Protein AF-A0A9P9ICP3-F1 (afdb_monomer)

Organism: NCBI:txid1079267

pLDDT: mean 80.42, std 11.01, range [52.19, 95.5]

Radius of gyration: 21.22 Å; Cα contacts (8 Å, |Δi|>4): 78; chains: 1; bounding box: 56×36×55 Å

InterPro domains:
  IPR027796 OTT_1508-like deaminase [PF14441] (55-101)

Structure (mmCIF, N/CA/C/O backbone):
data_AF-A0A9P9ICP3-F1
#
_entry.id   AF-A0A9P9ICP3-F1
#
loop_
_atom_site.group_PDB
_atom_site.id
_atom_site.type_symbol
_atom_site.label_atom_id
_atom_site.label_alt_id
_atom_site.label_comp_id
_atom_site.label_asym_id
_atom_site.label_entity_id
_atom_site.label_seq_id
_atom_site.pdbx_PDB_ins_code
_atom_site.Cartn_x
_atom_site.Cartn_y
_atom_site.Cartn_z
_atom_site.occupancy
_atom_site.B_iso_or_equiv
_atom_site.auth_seq_id
_atom_site.auth_comp_id
_atom_site.auth_asym_id
_atom_site.auth_atom_id
_atom_site.pdbx_PDB_model_num
ATOM 1 N N . SER A 1 1 ? 25.416 0.896 -12.420 1.00 62.69 1 SER A N 1
ATOM 2 C CA . SER A 1 1 ? 25.318 1.591 -11.127 1.00 62.69 1 SER A CA 1
ATOM 3 C C . SER A 1 1 ? 25.708 3.033 -11.345 1.00 62.69 1 SER A C 1
ATOM 5 O O . SER A 1 1 ? 26.701 3.285 -12.030 1.00 62.69 1 SER A O 1
ATOM 7 N N . VAL A 1 2 ? 24.913 3.946 -10.793 1.00 66.81 2 VAL A N 1
ATOM 8 C CA . VAL A 1 2 ? 25.155 5.398 -10.825 1.00 66.81 2 VAL A CA 1
ATOM 9 C C . VAL A 1 2 ? 26.524 5.745 -10.244 1.00 66.81 2 VAL A C 1
ATOM 11 O O . VAL A 1 2 ? 27.209 6.606 -10.777 1.00 66.81 2 VAL A O 1
ATOM 14 N N . GLU A 1 3 ? 26.997 4.994 -9.253 1.00 66.25 3 GLU A N 1
ATOM 15 C CA . GLU A 1 3 ? 28.314 5.183 -8.639 1.00 66.25 3 GLU A CA 1
ATOM 16 C C . GLU A 1 3 ? 29.473 5.040 -9.642 1.00 66.25 3 GLU A C 1
ATOM 18 O O . GLU A 1 3 ? 30.381 5.867 -9.668 1.00 66.25 3 GLU A O 1
ATOM 23 N N . LYS A 1 4 ? 29.419 4.039 -10.535 1.00 72.88 4 LYS A N 1
ATOM 24 C CA . LYS A 1 4 ? 30.428 3.868 -11.599 1.00 72.88 4 LYS A CA 1
ATOM 25 C C . LYS A 1 4 ? 30.433 5.053 -12.568 1.00 72.88 4 LYS A C 1
ATOM 27 O O . LYS A 1 4 ? 31.493 5.451 -13.037 1.00 72.88 4 LYS A O 1
ATOM 32 N N . HIS A 1 5 ? 29.259 5.617 -12.850 1.00 70.88 5 HIS A N 1
ATOM 33 C CA . HIS A 1 5 ? 29.118 6.763 -13.744 1.00 70.88 5 HIS A CA 1
ATOM 34 C C . HIS A 1 5 ? 29.581 8.071 -13.081 1.00 70.88 5 HIS A C 1
ATOM 36 O O . HIS A 1 5 ? 30.288 8.850 -13.707 1.00 70.88 5 HIS A O 1
ATOM 42 N N . LEU A 1 6 ? 29.286 8.276 -11.794 1.00 70.00 6 LEU A N 1
ATOM 43 C CA . LEU A 1 6 ? 29.783 9.424 -11.023 1.00 70.00 6 LEU A CA 1
ATOM 44 C C . LEU A 1 6 ? 31.312 9.397 -10.872 1.00 70.00 6 LEU A C 1
ATOM 46 O O . LEU A 1 6 ? 31.957 10.436 -11.004 1.00 70.00 6 LEU A O 1
ATOM 50 N N . ARG A 1 7 ? 31.902 8.205 -10.683 1.00 73.25 7 ARG A N 1
ATOM 51 C CA . ARG A 1 7 ? 33.362 8.007 -10.716 1.00 73.25 7 ARG A CA 1
ATOM 52 C C . ARG A 1 7 ? 33.950 8.311 -12.099 1.00 73.25 7 ARG A C 1
ATOM 54 O O . ARG A 1 7 ? 34.990 8.955 -12.178 1.00 73.25 7 ARG A O 1
ATOM 61 N N . PHE A 1 8 ? 33.278 7.898 -13.180 1.00 77.31 8 PHE A N 1
ATOM 62 C CA . PHE A 1 8 ? 33.676 8.235 -14.555 1.00 77.31 8 PHE A CA 1
ATOM 63 C C . PHE A 1 8 ? 33.661 9.753 -14.809 1.00 77.31 8 PHE A C 1
ATOM 65 O O . PHE A 1 8 ? 34.580 10.278 -15.428 1.00 77.31 8 PHE A O 1
ATOM 72 N N . LEU A 1 9 ? 32.673 10.467 -14.262 1.00 79.62 9 LEU A N 1
ATOM 73 C CA . LEU A 1 9 ? 32.564 11.929 -14.341 1.00 79.62 9 LEU A CA 1
ATOM 74 C C . LEU A 1 9 ? 33.504 12.682 -13.378 1.00 79.62 9 LEU A C 1
ATOM 76 O O . LEU A 1 9 ? 33.417 13.902 -13.282 1.00 79.62 9 LEU A O 1
ATOM 80 N N . LYS A 1 10 ? 34.403 11.979 -12.669 1.00 82.69 10 LYS A N 1
ATOM 81 C CA . LYS A 1 10 ? 35.368 12.543 -11.705 1.00 82.69 10 LYS A CA 1
ATOM 82 C C . LYS A 1 10 ? 34.732 13.396 -10.595 1.00 82.69 10 LYS A C 1
ATOM 84 O O . LYS A 1 10 ? 35.380 14.296 -10.064 1.00 82.69 10 LYS A O 1
ATOM 89 N N . ILE A 1 11 ? 33.487 13.109 -10.210 1.00 71.06 11 ILE A N 1
ATOM 90 C CA . ILE A 1 11 ? 32.849 13.788 -9.074 1.00 71.06 11 ILE A CA 1
ATOM 91 C C . ILE A 1 11 ? 33.453 13.227 -7.772 1.00 71.06 11 ILE A C 1
ATOM 93 O O . ILE A 1 11 ? 33.436 12.005 -7.585 1.00 71.06 11 ILE A O 1
ATOM 97 N N . PRO A 1 12 ? 34.009 14.067 -6.876 1.00 65.75 12 PRO A N 1
ATOM 98 C CA . PRO A 1 12 ? 34.709 13.596 -5.684 1.00 65.75 12 PRO A CA 1
ATOM 99 C C . PRO A 1 12 ? 33.743 12.964 -4.671 1.00 65.75 12 PRO A C 1
ATOM 101 O O . PRO A 1 12 ? 32.695 13.528 -4.370 1.00 65.75 12 PRO A O 1
ATOM 104 N N . ASN A 1 13 ? 34.117 11.781 -4.164 1.00 65.19 13 ASN A N 1
ATOM 105 C CA . ASN A 1 13 ? 33.454 11.005 -3.104 1.00 65.19 13 ASN A CA 1
ATOM 106 C C . ASN A 1 13 ? 31.915 11.102 -3.072 1.00 65.19 13 ASN A C 1
ATOM 108 O O . ASN A 1 13 ? 31.338 11.647 -2.126 1.00 65.19 13 ASN A O 1
ATOM 112 N N . PRO A 1 14 ? 31.219 10.530 -4.071 1.00 64.62 14 PRO A N 1
ATOM 113 C CA . PRO A 1 14 ? 29.772 10.403 -4.010 1.00 64.62 14 PRO A CA 1
ATOM 114 C C . PRO A 1 14 ? 29.398 9.526 -2.810 1.00 64.62 14 PRO A C 1
ATOM 116 O O . PRO A 1 14 ? 29.678 8.331 -2.813 1.00 64.62 14 PRO A O 1
ATOM 119 N N . ASN A 1 15 ? 28.777 10.114 -1.784 1.00 72.88 15 ASN A N 1
ATOM 120 C CA . ASN A 1 15 ? 28.279 9.368 -0.631 1.00 72.88 15 ASN A CA 1
ATOM 121 C C . ASN A 1 15 ? 27.195 8.373 -1.106 1.00 72.88 15 ASN A C 1
ATOM 123 O O . ASN A 1 15 ? 26.100 8.819 -1.459 1.00 72.88 15 ASN A O 1
ATOM 127 N N . PRO A 1 16 ? 27.444 7.049 -1.107 1.00 63.56 16 PRO A N 1
ATOM 128 C CA . PRO A 1 16 ? 26.484 6.059 -1.606 1.00 63.56 16 PRO A CA 1
ATOM 129 C C . PRO A 1 16 ? 25.195 6.031 -0.778 1.00 63.56 16 PRO A C 1
ATOM 131 O O . PRO A 1 16 ? 24.122 5.707 -1.288 1.00 63.56 16 PRO A O 1
ATOM 134 N N . GLU A 1 17 ? 25.288 6.444 0.488 1.00 68.94 17 GLU A N 1
ATOM 135 C CA . GLU A 1 17 ? 24.161 6.578 1.405 1.00 68.94 17 GLU A CA 1
ATOM 136 C C . GLU A 1 17 ? 23.378 7.881 1.198 1.00 68.94 17 GLU A C 1
ATOM 138 O O . GLU A 1 17 ? 22.337 8.090 1.826 1.00 68.94 17 GLU A O 1
ATOM 143 N N . SER A 1 18 ? 23.799 8.753 0.277 1.00 77.75 18 SER A N 1
ATOM 144 C CA . SER A 1 18 ? 23.013 9.927 -0.092 1.00 77.75 18 SER A CA 1
ATOM 145 C C . SER A 1 18 ? 21.639 9.497 -0.629 1.00 77.75 18 SER A C 1
ATOM 147 O O . SER A 1 18 ? 21.560 8.711 -1.582 1.00 77.75 18 SER A O 1
ATOM 149 N N . PRO A 1 19 ? 20.528 10.008 -0.063 1.00 74.94 19 PRO A N 1
ATOM 150 C CA . PRO A 1 19 ? 19.186 9.719 -0.562 1.00 74.94 19 PRO A CA 1
ATOM 151 C C . PRO A 1 19 ? 19.022 10.033 -2.055 1.00 74.94 19 PRO A C 1
ATOM 153 O O . PRO A 1 19 ? 18.370 9.268 -2.764 1.00 74.94 19 PRO A O 1
ATOM 156 N N . ALA A 1 20 ? 19.664 11.099 -2.546 1.00 73.06 20 ALA A N 1
ATOM 157 C CA . ALA A 1 20 ? 19.618 11.490 -3.953 1.00 73.06 20 ALA A CA 1
ATOM 158 C C . ALA A 1 20 ? 20.294 10.447 -4.859 1.00 73.06 20 ALA A C 1
ATOM 160 O O . ALA A 1 20 ? 19.696 9.994 -5.833 1.00 73.06 20 ALA A O 1
ATOM 161 N N . ILE A 1 21 ? 21.497 9.981 -4.501 1.00 75.75 21 ILE A N 1
ATOM 162 C CA . ILE A 1 21 ? 22.220 8.956 -5.275 1.00 75.75 21 ILE A CA 1
ATOM 163 C C . ILE A 1 21 ? 21.432 7.639 -5.296 1.00 75.75 21 ILE A C 1
ATOM 165 O O . ILE A 1 21 ? 21.295 7.017 -6.351 1.00 75.75 21 ILE A O 1
ATOM 169 N N . ARG A 1 22 ? 20.827 7.253 -4.164 1.00 75.62 22 ARG A N 1
ATOM 170 C CA . ARG A 1 22 ? 19.967 6.060 -4.076 1.00 75.62 22 ARG A CA 1
ATOM 171 C C . ARG A 1 22 ? 18.724 6.161 -4.959 1.00 75.62 22 ARG A C 1
ATOM 173 O O . ARG A 1 22 ? 18.331 5.167 -5.572 1.00 75.62 22 ARG A O 1
ATOM 180 N N . GLN A 1 23 ? 18.105 7.337 -5.044 1.00 76.38 23 GLN A N 1
ATOM 181 C CA . GLN A 1 23 ? 16.954 7.558 -5.924 1.00 76.38 23 GLN A CA 1
ATOM 182 C C . GLN A 1 23 ? 17.340 7.489 -7.405 1.00 76.38 23 GLN A C 1
ATOM 184 O O . GLN A 1 23 ? 16.658 6.805 -8.169 1.00 76.38 23 GLN A O 1
ATOM 189 N N . ILE A 1 24 ? 18.454 8.112 -7.800 1.00 75.44 24 ILE A N 1
ATOM 190 C CA . ILE A 1 24 ? 18.955 8.044 -9.182 1.00 75.44 24 ILE A CA 1
ATOM 191 C C . ILE A 1 24 ? 19.292 6.591 -9.545 1.00 75.44 24 ILE A C 1
ATOM 193 O O . ILE A 1 24 ? 18.912 6.118 -10.615 1.00 75.44 24 ILE A O 1
ATOM 197 N N . ASP A 1 25 ? 19.935 5.838 -8.647 1.00 73.81 25 ASP A N 1
ATOM 198 C CA . ASP A 1 25 ? 20.278 4.436 -8.910 1.00 73.81 25 ASP A CA 1
ATOM 199 C C . ASP A 1 25 ? 19.038 3.537 -9.009 1.00 73.81 25 ASP A C 1
ATOM 201 O O . ASP A 1 25 ? 18.977 2.647 -9.861 1.00 73.81 25 ASP A O 1
ATOM 205 N N . LYS A 1 26 ? 18.003 3.816 -8.208 1.00 75.94 26 LYS A N 1
ATOM 206 C CA . LYS A 1 26 ? 16.695 3.162 -8.324 1.00 75.94 26 LYS A CA 1
ATOM 207 C C . LYS A 1 26 ? 16.068 3.407 -9.699 1.00 75.94 26 LYS A C 1
ATOM 209 O O . LYS A 1 26 ? 15.650 2.445 -10.341 1.00 75.94 26 LYS A O 1
ATOM 214 N N . LEU A 1 27 ? 16.022 4.657 -10.165 1.00 73.56 27 LEU A N 1
ATOM 215 C CA . LEU A 1 27 ? 15.472 4.997 -11.484 1.00 73.56 27 LEU A CA 1
ATOM 216 C C . LEU A 1 27 ? 16.271 4.349 -12.619 1.00 73.56 27 LEU A C 1
ATOM 218 O O . LEU A 1 27 ? 15.682 3.755 -13.522 1.00 73.56 27 LEU A O 1
ATOM 222 N N . ALA A 1 28 ? 17.603 4.386 -12.537 1.00 73.50 28 ALA A N 1
ATOM 223 C CA . ALA A 1 28 ? 18.475 3.736 -13.509 1.00 73.50 28 ALA A CA 1
ATOM 224 C C . ALA A 1 28 ? 18.204 2.226 -13.584 1.00 73.50 28 ALA A C 1
ATOM 226 O O . ALA A 1 28 ? 18.093 1.673 -14.677 1.00 73.50 28 ALA A O 1
ATOM 227 N N . ARG A 1 29 ? 18.035 1.554 -12.437 1.00 75.12 29 ARG A N 1
ATOM 228 C 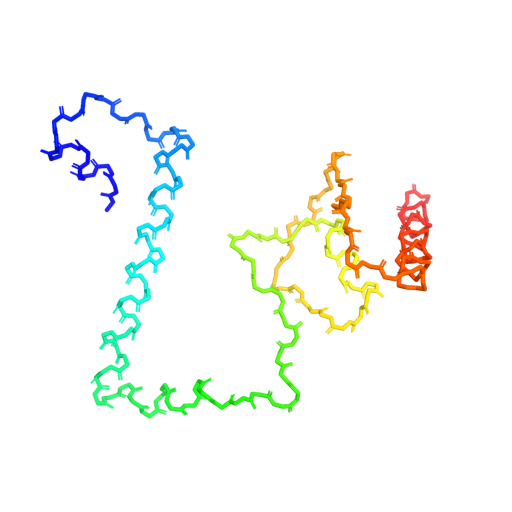CA . ARG A 1 29 ? 17.679 0.129 -12.393 1.00 75.12 29 ARG A CA 1
ATOM 229 C C . ARG A 1 29 ? 16.340 -0.159 -13.065 1.00 75.12 29 ARG A C 1
ATOM 231 O O . ARG A 1 29 ? 16.300 -1.056 -13.898 1.00 75.12 29 ARG A O 1
ATOM 238 N 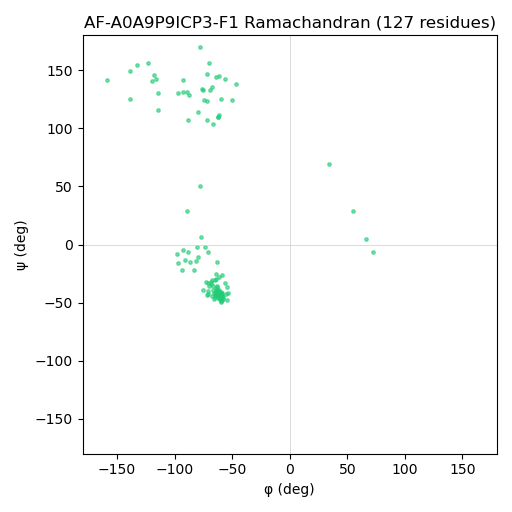N . TYR A 1 30 ? 15.288 0.614 -12.783 1.00 73.56 30 TYR A N 1
ATOM 239 C CA . TYR A 1 30 ? 14.004 0.447 -13.477 1.00 73.56 30 TYR A CA 1
ATOM 240 C C . TYR A 1 30 ? 14.139 0.624 -14.987 1.00 73.56 30 TYR A C 1
ATOM 242 O O . TYR A 1 30 ? 13.643 -0.208 -15.742 1.00 73.56 30 TYR A O 1
ATOM 250 N N . PHE A 1 31 ? 14.854 1.660 -15.433 1.00 75.06 31 PHE A N 1
ATOM 251 C CA . PHE A 1 31 ? 15.093 1.885 -16.856 1.00 75.06 31 PHE A CA 1
ATOM 252 C C . PHE A 1 31 ? 15.797 0.690 -17.510 1.00 75.06 31 PHE A C 1
ATOM 254 O O . PHE A 1 31 ? 15.378 0.223 -18.570 1.00 75.06 31 PHE A O 1
ATOM 261 N N . PHE A 1 32 ? 16.835 0.152 -16.864 1.00 76.25 32 PHE A N 1
ATOM 262 C CA . PHE A 1 32 ? 17.534 -1.024 -17.369 1.00 76.25 32 PHE A CA 1
ATOM 263 C C . PHE A 1 32 ? 16.648 -2.268 -17.382 1.00 76.25 32 PHE A C 1
ATOM 265 O O . PHE A 1 32 ? 16.629 -2.949 -18.400 1.00 76.25 32 PHE A O 1
ATOM 272 N N . THR A 1 33 ? 15.852 -2.517 -16.339 1.00 78.19 33 THR A N 1
ATOM 273 C CA . THR A 1 33 ? 14.879 -3.618 -16.324 1.00 78.19 33 THR A CA 1
ATOM 274 C C . THR A 1 33 ? 13.874 -3.495 -17.466 1.00 78.19 33 THR A C 1
ATOM 276 O O . THR A 1 33 ? 13.682 -4.458 -18.202 1.00 78.19 33 THR A O 1
ATOM 279 N N . CYS A 1 34 ? 13.279 -2.318 -17.679 1.00 73.44 34 CYS A N 1
ATOM 280 C CA . CYS A 1 34 ? 12.348 -2.093 -18.788 1.00 73.44 34 CYS A CA 1
ATOM 281 C C . CYS A 1 34 ? 13.023 -2.312 -20.149 1.00 73.44 34 CYS A C 1
ATOM 283 O O . CYS A 1 34 ? 12.464 -2.966 -21.028 1.00 73.44 34 CYS A O 1
ATOM 285 N N . ARG A 1 35 ? 14.254 -1.816 -20.321 1.00 76.12 35 ARG A N 1
ATOM 286 C CA . ARG A 1 35 ? 15.045 -2.016 -21.542 1.00 76.12 35 ARG A CA 1
ATOM 287 C C . ARG A 1 35 ? 15.385 -3.486 -21.775 1.00 76.12 35 ARG A C 1
ATOM 289 O O . ARG A 1 35 ? 15.357 -3.947 -22.915 1.00 76.12 35 ARG A O 1
ATOM 296 N N . ASP A 1 36 ? 15.734 -4.211 -20.721 1.00 83.31 36 ASP A N 1
ATOM 297 C CA . ASP A 1 36 ? 16.096 -5.621 -20.800 1.00 83.31 36 ASP A CA 1
ATOM 298 C C . ASP A 1 36 ? 14.860 -6.476 -21.087 1.00 83.31 36 ASP A C 1
ATOM 300 O O . ASP A 1 36 ? 14.923 -7.323 -21.974 1.00 83.31 36 ASP A O 1
ATOM 304 N N . LEU A 1 37 ? 13.711 -6.174 -20.474 1.00 79.25 37 LEU A N 1
ATOM 305 C CA . LEU A 1 37 ? 12.417 -6.762 -20.834 1.00 79.25 37 LEU A CA 1
ATOM 306 C C . LEU A 1 37 ? 12.068 -6.492 -22.301 1.00 79.25 37 LEU A C 1
ATOM 308 O O . LEU A 1 37 ? 11.749 -7.428 -23.025 1.00 79.25 37 LEU A O 1
ATOM 312 N N . ALA A 1 38 ? 12.221 -5.257 -22.788 1.00 76.19 38 ALA A N 1
ATOM 313 C CA . ALA A 1 38 ? 12.007 -4.926 -24.200 1.00 76.19 38 ALA A CA 1
ATOM 314 C C . ALA A 1 38 ? 13.007 -5.632 -25.137 1.00 76.19 38 ALA A C 1
ATOM 316 O O . ALA A 1 38 ? 12.704 -5.926 -26.295 1.00 76.19 38 ALA A O 1
ATOM 317 N N . ARG A 1 39 ? 14.229 -5.915 -24.670 1.00 83.25 39 ARG A N 1
ATOM 318 C CA . ARG A 1 39 ? 15.205 -6.721 -25.418 1.00 83.25 39 ARG A CA 1
ATOM 319 C C . ARG A 1 39 ? 14.793 -8.194 -25.450 1.00 83.25 39 ARG A C 1
ATOM 321 O O . ARG A 1 39 ? 14.870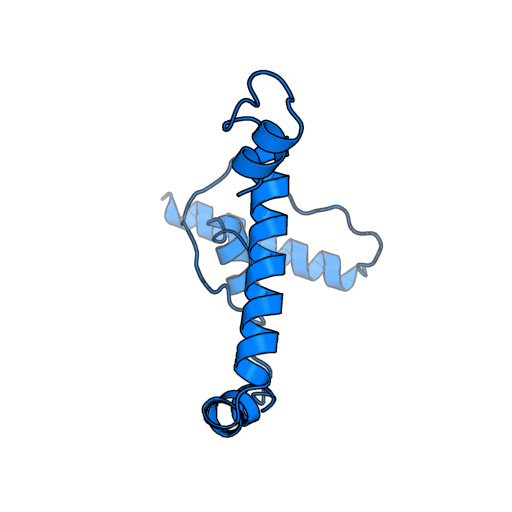 -8.798 -26.513 1.00 83.25 39 ARG A O 1
ATOM 328 N N . ILE A 1 40 ? 14.345 -8.752 -24.326 1.00 82.81 40 ILE A N 1
ATOM 329 C CA . ILE A 1 40 ? 13.858 -10.135 -24.223 1.00 82.81 40 ILE A CA 1
ATOM 330 C C . ILE A 1 40 ? 12.594 -10.317 -25.070 1.00 82.81 40 ILE A C 1
ATOM 332 O O . ILE A 1 40 ? 12.526 -11.265 -25.841 1.00 82.81 40 ILE A O 1
ATOM 336 N N . ALA A 1 41 ? 11.657 -9.367 -25.036 1.00 77.44 41 ALA A N 1
ATOM 337 C CA . ALA A 1 41 ? 10.430 -9.382 -25.836 1.00 77.44 41 ALA A CA 1
ATOM 338 C C . ALA A 1 41 ? 10.669 -9.426 -27.350 1.00 77.44 41 ALA A C 1
ATOM 340 O O . ALA A 1 41 ? 9.841 -9.939 -28.100 1.00 77.44 41 ALA A O 1
ATOM 341 N N . ARG A 1 42 ? 11.818 -8.920 -27.810 1.00 81.06 42 ARG A N 1
ATOM 342 C CA . ARG A 1 42 ? 12.208 -8.970 -29.223 1.00 81.06 42 ARG A CA 1
ATOM 343 C C . ARG A 1 42 ? 12.817 -10.307 -29.646 1.00 81.06 42 ARG A C 1
ATOM 345 O O . ARG A 1 42 ? 12.927 -10.544 -30.847 1.00 81.06 42 ARG A O 1
ATOM 352 N N . LYS A 1 43 ? 13.207 -11.175 -28.706 1.00 88.31 43 LYS A N 1
ATOM 353 C CA . LYS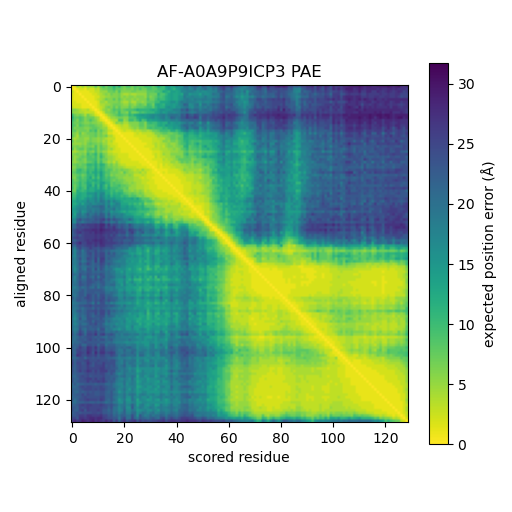 A 1 43 ? 13.742 -12.502 -29.028 1.00 88.31 43 LYS A CA 1
ATOM 354 C C . LYS A 1 43 ? 12.603 -13.449 -29.446 1.00 88.31 43 LYS A C 1
ATOM 356 O O . LYS A 1 43 ? 11.607 -13.519 -28.724 1.00 88.31 43 LYS A O 1
ATOM 361 N N . PRO A 1 44 ? 12.746 -14.202 -30.555 1.00 83.06 44 PRO A N 1
ATOM 362 C CA . PRO A 1 44 ? 11.706 -15.115 -31.041 1.00 83.06 44 PRO A CA 1
ATOM 363 C C . PRO A 1 44 ? 11.276 -16.138 -29.982 1.00 83.06 44 PRO A C 1
ATOM 365 O O . PRO A 1 44 ? 10.081 -16.324 -29.767 1.00 83.06 44 PRO A O 1
ATOM 368 N N . ASP A 1 45 ? 12.245 -16.700 -29.257 1.00 87.94 45 ASP A N 1
ATOM 369 C CA . ASP A 1 45 ? 12.044 -17.758 -28.256 1.00 87.94 45 ASP A CA 1
ATOM 370 C C . ASP A 1 45 ? 11.146 -17.323 -27.088 1.00 87.94 45 ASP A C 1
ATOM 372 O O . ASP A 1 45 ? 10.441 -18.133 -26.492 1.00 87.94 45 ASP A O 1
ATOM 376 N N . TYR A 1 46 ? 11.132 -16.023 -26.776 1.00 80.88 46 TYR A N 1
ATOM 377 C CA . TYR A 1 46 ? 10.331 -15.453 -25.690 1.00 80.88 46 TYR A CA 1
ATOM 378 C C . TYR A 1 46 ? 9.016 -14.838 -26.178 1.00 80.88 46 TYR A C 1
ATOM 380 O O . TYR A 1 46 ? 8.171 -14.480 -25.357 1.00 80.88 46 TYR A O 1
ATOM 388 N N . ARG A 1 47 ? 8.808 -14.729 -27.498 1.00 76.06 47 ARG A N 1
ATOM 389 C CA . ARG A 1 47 ? 7.628 -14.079 -28.083 1.00 76.06 47 ARG A CA 1
ATOM 390 C C . ARG A 1 47 ? 6.333 -14.796 -27.690 1.00 76.06 47 ARG A C 1
ATOM 392 O O . ARG A 1 47 ? 5.371 -14.126 -27.347 1.00 76.06 47 ARG A O 1
ATOM 399 N N . LEU A 1 48 ? 6.334 -16.133 -27.658 1.00 77.00 48 LEU A N 1
ATOM 400 C CA . LEU A 1 48 ? 5.179 -16.946 -27.235 1.00 77.00 48 LEU A CA 1
ATOM 401 C C . LEU A 1 48 ? 4.902 -16.876 -25.726 1.00 77.00 48 LEU A C 1
ATOM 403 O O . LEU A 1 48 ? 3.754 -16.965 -25.293 1.00 77.00 48 LEU A O 1
ATOM 407 N N . LEU A 1 49 ? 5.949 -16.732 -24.911 1.00 76.94 49 LEU A N 1
ATOM 408 C CA . LEU A 1 49 ? 5.805 -16.582 -23.463 1.00 76.94 49 LEU A CA 1
ATOM 409 C C . LEU A 1 49 ? 5.219 -15.205 -23.124 1.00 76.94 49 LEU A C 1
ATOM 411 O O . LEU A 1 49 ? 4.324 -15.087 -22.290 1.00 76.94 49 LEU A O 1
ATOM 415 N N . LEU A 1 50 ? 5.703 -14.167 -23.807 1.00 71.50 50 LEU A N 1
ATOM 416 C CA . LEU A 1 50 ? 5.306 -12.783 -23.568 1.00 71.50 50 LEU A CA 1
ATOM 417 C C . LEU A 1 50 ? 4.005 -12.391 -24.278 1.00 71.50 50 LEU A C 1
ATOM 419 O O . LEU A 1 50 ? 3.313 -11.505 -23.790 1.00 71.50 50 LEU A O 1
ATOM 423 N N . SER A 1 51 ? 3.590 -13.096 -25.337 1.00 69.69 51 SER A N 1
ATOM 424 C CA . SER A 1 51 ? 2.278 -12.887 -25.976 1.00 69.69 51 SER A CA 1
ATOM 425 C C . SER A 1 51 ? 1.093 -13.200 -25.056 1.00 69.69 51 SER A C 1
ATOM 427 O O . SER A 1 51 ? -0.033 -12.820 -25.356 1.00 69.69 51 SER A O 1
ATOM 429 N N . ARG A 1 52 ? 1.328 -13.899 -23.937 1.00 64.25 52 ARG A N 1
ATOM 430 C CA . ARG A 1 52 ? 0.323 -14.171 -22.896 1.00 64.25 52 ARG A CA 1
ATOM 431 C C . ARG A 1 52 ? 0.285 -13.109 -21.796 1.00 64.25 52 ARG A C 1
ATOM 433 O O . ARG A 1 52 ? -0.661 -13.090 -21.018 1.00 64.25 52 ARG A O 1
ATOM 440 N N . VAL A 1 53 ? 1.291 -12.235 -21.713 1.00 64.56 53 VAL A N 1
ATOM 441 C CA . VAL A 1 53 ? 1.331 -11.143 -20.721 1.00 64.56 53 VAL A CA 1
ATOM 442 C C . VAL A 1 53 ? 0.331 -10.045 -21.083 1.00 64.56 53 VAL A C 1
ATOM 444 O O . VAL A 1 53 ? -0.278 -9.460 -20.193 1.00 64.56 53 VAL A O 1
ATOM 447 N N . ASP A 1 54 ? 0.094 -9.840 -22.380 1.00 55.22 54 ASP A N 1
ATOM 448 C CA . ASP A 1 54 ? -0.943 -8.943 -22.902 1.00 55.22 54 ASP A CA 1
ATOM 449 C C . ASP A 1 54 ? -2.359 -9.495 -22.749 1.00 55.22 54 ASP A C 1
ATOM 451 O O . ASP A 1 54 ? -3.315 -8.821 -23.123 1.00 55.22 54 ASP A O 1
ATOM 455 N N . GLN A 1 55 ? -2.531 -10.706 -22.213 1.00 54.31 55 GLN A N 1
ATOM 456 C CA . GLN A 1 55 ? -3.856 -11.240 -21.961 1.00 54.31 55 GLN A CA 1
ATOM 457 C C . GLN A 1 55 ? -4.444 -10.457 -20.781 1.00 54.31 55 GLN A C 1
ATOM 459 O O . GLN A 1 55 ? -3.993 -10.643 -19.646 1.00 54.31 55 GLN A O 1
ATOM 464 N N . PRO A 1 56 ? -5.426 -9.557 -21.007 1.00 57.72 56 PRO A N 1
ATOM 465 C CA . PRO A 1 56 ? -6.012 -8.806 -19.917 1.00 57.72 56 PRO A CA 1
ATOM 466 C C . PRO A 1 56 ? -6.757 -9.830 -19.074 1.00 57.72 56 PRO A C 1
ATOM 468 O O . PRO A 1 56 ? -7.811 -10.328 -19.473 1.00 57.72 56 PRO A O 1
ATOM 471 N N . TYR A 1 57 ? -6.175 -10.204 -17.935 1.00 54.09 57 TYR A N 1
ATOM 472 C CA . TYR A 1 57 ? -6.859 -11.029 -16.953 1.00 54.09 57 TYR A CA 1
ATOM 473 C C . TYR A 1 57 ? -8.216 -10.360 -16.705 1.00 54.09 57 TYR A C 1
ATOM 475 O O . TYR A 1 57 ? -8.279 -9.151 -16.489 1.00 54.09 57 TYR A O 1
ATOM 483 N N . LYS A 1 58 ? -9.316 -11.092 -16.892 1.00 53.50 58 LYS A N 1
ATOM 484 C CA . LYS A 1 58 ? -10.671 -10.578 -16.681 1.00 53.50 58 LYS A CA 1
ATOM 485 C C . LYS A 1 58 ? -11.275 -11.346 -15.510 1.00 53.50 58 LYS A C 1
ATOM 487 O O . LYS A 1 58 ? -11.462 -12.553 -15.640 1.00 53.50 58 LYS A O 1
ATOM 492 N N . PRO A 1 59 ? -11.588 -10.665 -14.394 1.00 57.81 59 PRO A N 1
ATOM 493 C CA . PRO A 1 59 ? -11.450 -9.219 -14.161 1.00 57.81 59 PRO A CA 1
ATOM 494 C C . PRO A 1 59 ? -9.984 -8.784 -14.011 1.00 57.81 59 PRO A C 1
ATOM 496 O O . P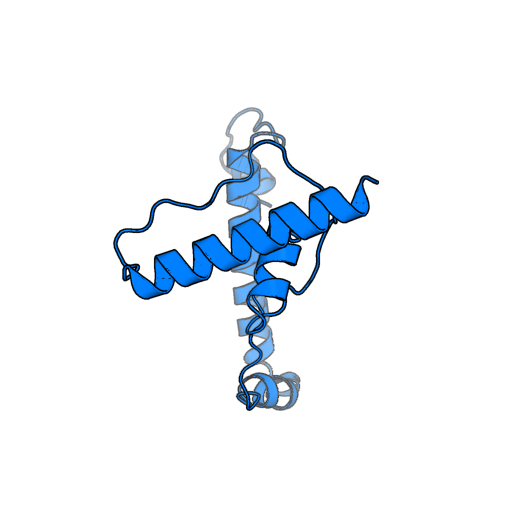RO A 1 59 ? -9.202 -9.546 -13.462 1.00 57.81 59 PRO A O 1
ATOM 499 N N . ALA A 1 60 ? -9.625 -7.569 -14.459 1.00 58.09 60 ALA A N 1
ATOM 500 C CA . ALA A 1 60 ? -8.260 -7.034 -14.334 1.00 58.09 60 ALA A CA 1
ATOM 501 C C . ALA A 1 60 ? -7.734 -7.251 -12.909 1.00 58.09 60 ALA A C 1
ATOM 503 O O . ALA A 1 60 ? -8.509 -7.053 -11.964 1.00 58.09 60 ALA A O 1
ATOM 504 N N . PRO A 1 61 ? -6.462 -7.654 -12.721 1.00 62.88 61 PRO A N 1
ATOM 505 C CA . PRO A 1 61 ? -5.932 -7.827 -11.387 1.00 62.88 61 PRO A CA 1
ATOM 506 C C . PRO A 1 61 ? -5.978 -6.452 -10.735 1.00 62.88 61 PRO A C 1
ATOM 508 O O . PRO A 1 61 ? -5.255 -5.536 -11.121 1.00 62.88 61 PRO A O 1
ATOM 511 N N . ARG A 1 62 ? -6.876 -6.285 -9.762 1.00 73.56 62 ARG A N 1
ATOM 512 C CA . ARG A 1 62 ? -7.016 -5.048 -8.992 1.00 73.56 62 ARG A CA 1
ATOM 513 C C . ARG A 1 62 ? -5.907 -4.996 -7.943 1.00 73.56 62 ARG A C 1
ATOM 515 O O . ARG A 1 62 ? -6.157 -4.845 -6.757 1.00 73.56 62 ARG A O 1
ATOM 522 N N . ALA A 1 63 ? -4.673 -5.208 -8.382 1.00 77.12 63 ALA A N 1
ATOM 523 C CA . ALA A 1 63 ? -3.497 -5.222 -7.540 1.00 77.12 63 ALA A CA 1
ATOM 524 C C . ALA A 1 63 ? -2.820 -3.854 -7.605 1.00 77.12 63 ALA A C 1
ATOM 526 O O . ALA A 1 63 ? -2.563 -3.329 -8.687 1.00 77.12 63 ALA A O 1
ATOM 527 N N . ILE A 1 64 ? -2.511 -3.282 -6.445 1.00 77.69 64 ILE A N 1
ATOM 528 C CA . ILE A 1 64 ? -1.718 -2.059 -6.360 1.00 77.69 64 ILE A CA 1
ATOM 529 C C . ILE A 1 64 ? -0.246 -2.477 -6.309 1.00 77.69 64 ILE A C 1
ATOM 531 O O . ILE A 1 64 ? 0.234 -3.023 -5.314 1.00 77.69 64 ILE A O 1
ATOM 535 N N . GLY A 1 65 ? 0.465 -2.249 -7.414 1.00 72.19 65 GLY A N 1
ATOM 536 C CA . GLY A 1 65 ? 1.900 -2.492 -7.518 1.00 72.19 65 GLY A CA 1
ATOM 537 C C . GLY A 1 65 ? 2.699 -1.352 -6.888 1.00 72.19 65 GLY A C 1
ATOM 538 O O . GLY A 1 65 ? 2.708 -0.238 -7.404 1.00 72.19 65 GLY A O 1
ATOM 539 N N . CYS A 1 66 ? 3.407 -1.632 -5.794 1.00 70.06 66 CYS A N 1
ATOM 540 C CA . CYS A 1 66 ? 4.217 -0.645 -5.081 1.00 70.06 66 CYS A CA 1
ATOM 541 C C . CYS A 1 66 ? 5.704 -1.014 -5.126 1.00 70.06 66 CYS A C 1
ATOM 543 O O . CYS A 1 66 ? 6.079 -2.169 -4.954 1.00 70.06 66 CYS A O 1
ATOM 545 N N . SER A 1 67 ? 6.582 -0.013 -5.261 1.00 73.06 67 SER A N 1
ATOM 546 C CA . SER A 1 67 ? 8.042 -0.222 -5.177 1.00 73.06 67 SER A CA 1
ATOM 547 C C . SER A 1 67 ? 8.559 -0.533 -3.760 1.00 73.06 67 SER A C 1
ATOM 549 O O . SER A 1 67 ? 9.747 -0.797 -3.582 1.00 73.06 67 SER A O 1
ATOM 551 N N . LYS A 1 68 ? 7.687 -0.456 -2.748 1.00 76.88 68 LYS A N 1
ATOM 552 C CA . LYS A 1 68 ? 7.924 -0.835 -1.349 1.00 76.88 68 LYS A CA 1
ATOM 553 C C . LYS A 1 68 ? 6.686 -1.567 -0.826 1.00 76.88 68 LYS A C 1
ATOM 555 O O . LYS A 1 68 ? 5.578 -1.238 -1.242 1.00 76.88 68 LYS A O 1
ATOM 560 N N . SER A 1 69 ? 6.875 -2.503 0.102 1.00 85.44 69 SER A N 1
ATOM 561 C CA . SER A 1 69 ? 5.779 -3.195 0.794 1.00 85.44 69 SER A CA 1
ATOM 562 C C . SER A 1 69 ? 4.836 -2.204 1.479 1.00 85.44 69 SER A C 1
ATOM 564 O O . SER A 1 69 ? 5.304 -1.217 2.056 1.00 85.44 69 SER A O 1
ATOM 566 N N . ALA A 1 70 ? 3.534 -2.493 1.464 1.00 89.56 70 ALA A N 1
ATOM 567 C CA . ALA A 1 70 ? 2.546 -1.719 2.208 1.00 89.56 70 ALA A CA 1
ATOM 568 C C . ALA A 1 70 ? 2.837 -1.774 3.718 1.00 89.56 70 ALA A C 1
ATOM 570 O O . ALA A 1 70 ? 3.316 -2.787 4.230 1.00 89.56 70 ALA A O 1
ATOM 571 N N . CYS A 1 71 ? 2.574 -0.678 4.430 1.00 92.31 71 CYS A N 1
ATOM 572 C CA . CYS A 1 71 ? 2.548 -0.695 5.891 1.00 92.31 71 CYS A CA 1
ATOM 573 C C . CYS A 1 71 ? 1.231 -1.299 6.398 1.00 92.31 71 CYS A C 1
ATOM 575 O O . CYS A 1 71 ? 0.292 -1.469 5.616 1.00 92.31 71 CYS A O 1
ATOM 577 N N . TYR A 1 72 ? 1.138 -1.569 7.703 1.00 92.69 72 TYR A N 1
ATOM 578 C CA . TYR A 1 72 ? -0.057 -2.161 8.311 1.00 92.69 72 TYR A CA 1
ATOM 579 C C . TYR A 1 72 ? -1.336 -1.360 8.019 1.00 92.69 72 TYR A C 1
ATOM 581 O O . TYR A 1 72 ? -2.329 -1.933 7.580 1.00 92.69 72 TYR A O 1
ATOM 589 N N . LEU A 1 73 ? -1.312 -0.033 8.199 1.00 93.50 73 LEU A N 1
ATOM 590 C CA . LEU A 1 73 ? -2.500 0.808 7.996 1.00 93.50 73 LEU A CA 1
ATOM 591 C C . LEU A 1 73 ? -2.897 0.934 6.521 1.00 93.50 73 LEU A C 1
ATOM 593 O O . LEU A 1 73 ? -4.086 0.927 6.216 1.00 93.50 73 LEU A O 1
ATOM 597 N N . CYS A 1 74 ? -1.928 0.987 5.601 1.00 91.94 74 CYS A N 1
ATOM 598 C CA . CYS A 1 74 ? -2.220 0.968 4.165 1.00 91.94 74 CYS A CA 1
ATOM 599 C C . CYS A 1 74 ? -2.848 -0.363 3.738 1.00 91.94 74 CYS A C 1
ATOM 601 O O . CYS A 1 74 ? -3.828 -0.369 2.998 1.00 91.94 74 CYS A O 1
ATOM 603 N N . ASP A 1 75 ? -2.289 -1.482 4.204 1.00 92.81 75 ASP A N 1
ATOM 604 C CA . ASP A 1 75 ? -2.835 -2.815 3.945 1.00 92.81 75 ASP A CA 1
ATOM 605 C C . ASP A 1 75 ? -4.261 -2.952 4.504 1.00 92.81 75 ASP A C 1
ATOM 607 O O . ASP A 1 75 ? -5.173 -3.369 3.790 1.00 92.81 75 ASP A O 1
ATOM 611 N N . LEU A 1 76 ? -4.482 -2.519 5.749 1.00 93.44 76 LEU A N 1
ATOM 612 C CA . LEU A 1 76 ? -5.796 -2.549 6.387 1.00 93.44 76 LEU A CA 1
ATOM 613 C C . LEU A 1 76 ? -6.828 -1.693 5.636 1.00 93.44 76 LEU A C 1
ATOM 615 O O . LEU A 1 76 ? -7.943 -2.162 5.408 1.00 93.44 76 LEU A O 1
ATOM 619 N N . LEU A 1 77 ? -6.456 -0.483 5.208 1.00 93.44 77 LEU A N 1
ATOM 620 C CA . LEU A 1 77 ? -7.324 0.389 4.410 1.00 93.44 77 LEU A CA 1
ATOM 621 C C . LEU A 1 77 ? -7.732 -0.282 3.096 1.00 93.44 77 LEU A C 1
ATOM 623 O O . LEU A 1 77 ? -8.912 -0.327 2.752 1.00 93.44 77 LEU A O 1
ATOM 627 N N . ILE A 1 78 ? -6.760 -0.84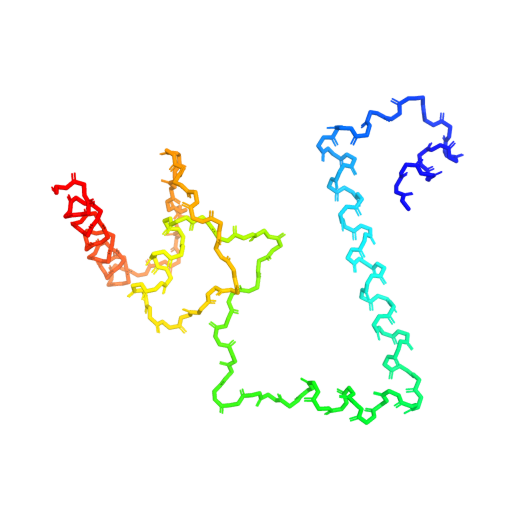1 2.373 1.00 91.75 78 ILE A N 1
ATOM 628 C CA . ILE A 1 78 ? -6.998 -1.498 1.085 1.00 91.75 78 ILE A CA 1
ATOM 629 C C . ILE A 1 78 ? -7.902 -2.726 1.260 1.00 91.75 78 ILE A C 1
ATOM 631 O O . ILE A 1 78 ? -8.842 -2.908 0.481 1.00 91.75 78 ILE A O 1
ATOM 635 N N . ARG A 1 79 ? -7.693 -3.510 2.327 1.00 90.25 79 ARG A N 1
ATOM 636 C CA . ARG A 1 79 ? -8.565 -4.639 2.682 1.00 90.25 79 ARG A CA 1
ATOM 637 C C . ARG A 1 79 ? -9.990 -4.200 3.007 1.00 90.25 79 ARG A C 1
ATOM 639 O O . ARG A 1 79 ? -10.926 -4.829 2.525 1.00 90.25 79 ARG A O 1
ATOM 646 N N . LYS A 1 80 ? -10.175 -3.120 3.775 1.00 91.75 80 LYS A N 1
ATOM 647 C CA . LYS A 1 80 ? -11.512 -2.586 4.095 1.00 91.75 80 LYS A CA 1
ATOM 648 C C . LYS A 1 80 ? -12.222 -1.990 2.885 1.00 91.75 80 LYS A C 1
ATOM 650 O O . LYS A 1 80 ? -13.436 -2.116 2.780 1.00 91.75 80 LYS A O 1
ATOM 655 N N . HIS A 1 81 ? -11.476 -1.410 1.948 1.00 90.94 81 HIS A N 1
ATOM 656 C CA . HIS A 1 81 ? -12.026 -0.965 0.672 1.00 90.94 81 HIS A CA 1
ATOM 657 C C . HIS A 1 81 ? -12.484 -2.142 -0.207 1.00 90.94 81 HIS A C 1
ATOM 659 O O . HIS A 1 81 ? -13.402 -1.995 -1.010 1.00 90.94 81 HIS A O 1
ATOM 665 N N . GLY A 1 82 ? -11.849 -3.313 -0.093 1.00 87.56 82 GLY A N 1
ATOM 666 C CA . GLY A 1 82 ? -12.327 -4.582 -0.663 1.00 87.56 82 GLY A CA 1
ATOM 667 C C . GLY A 1 82 ? -12.225 -4.718 -2.187 1.00 87.56 82 GLY A C 1
ATOM 668 O O . GLY A 1 82 ? -12.470 -5.792 -2.730 1.00 87.56 82 GLY A O 1
ATOM 669 N N . ARG A 1 83 ? -11.851 -3.653 -2.907 1.00 85.94 83 ARG A N 1
ATOM 670 C CA . ARG A 1 83 ? -11.705 -3.694 -4.376 1.00 85.94 83 ARG A CA 1
ATOM 671 C C . ARG A 1 83 ? -10.291 -3.987 -4.846 1.00 85.94 83 ARG A C 1
ATOM 673 O O . ARG A 1 83 ? -10.148 -4.402 -5.991 1.00 85.94 83 ARG A O 1
ATOM 680 N N . TYR A 1 84 ? -9.286 -3.742 -4.009 1.00 87.25 84 TYR A N 1
ATOM 681 C CA . TYR A 1 84 ? -7.884 -3.872 -4.384 1.00 87.25 84 TYR A CA 1
ATOM 682 C C . TYR A 1 84 ? -7.143 -4.841 -3.467 1.00 87.25 84 TYR A C 1
ATOM 684 O O . TYR A 1 84 ? -7.530 -5.033 -2.317 1.00 87.25 84 TYR A O 1
ATOM 692 N N . ILE A 1 85 ? -6.056 -5.412 -3.977 1.00 84.06 85 ILE A N 1
ATOM 693 C CA . ILE A 1 85 ? -5.103 -6.213 -3.210 1.00 84.06 85 ILE A CA 1
ATOM 694 C C . ILE A 1 85 ? -3.731 -5.542 -3.229 1.00 84.06 85 ILE A C 1
ATOM 696 O O . ILE A 1 85 ? -3.332 -4.936 -4.227 1.00 84.06 85 ILE A O 1
ATOM 700 N N . VAL A 1 86 ? -2.992 -5.660 -2.131 1.00 84.94 86 VAL A N 1
ATOM 701 C CA . VAL A 1 86 ? -1.562 -5.340 -2.102 1.00 84.94 86 VAL A CA 1
ATOM 702 C C . VAL A 1 86 ? -0.764 -6.604 -2.372 1.00 84.94 86 VAL A C 1
ATOM 704 O O . VAL A 1 86 ? -1.122 -7.681 -1.904 1.00 84.94 86 VAL A O 1
ATOM 707 N N . SER A 1 87 ? 0.325 -6.482 -3.126 1.00 83.75 87 SER A N 1
ATOM 708 C CA . SER A 1 87 ? 1.195 -7.628 -3.410 1.00 83.75 87 SER A CA 1
ATOM 709 C C . SER A 1 87 ? 1.944 -8.116 -2.170 1.00 83.75 87 SER A C 1
ATOM 711 O O . SER A 1 87 ? 2.205 -9.307 -2.038 1.00 83.75 87 SER A O 1
ATOM 713 N N . HIS A 1 88 ? 2.318 -7.199 -1.274 1.00 84.31 88 HIS A N 1
ATOM 714 C CA . HIS A 1 88 ? 3.083 -7.516 -0.077 1.00 84.31 88 HIS A CA 1
ATOM 715 C C . HIS A 1 88 ? 2.921 -6.434 1.000 1.00 84.31 88 HIS A C 1
ATOM 717 O O . HIS A 1 88 ? 2.943 -5.234 0.700 1.00 84.31 88 HIS A O 1
ATOM 723 N N . THR A 1 89 ? 2.832 -6.853 2.264 1.00 89.12 89 THR A N 1
ATOM 724 C 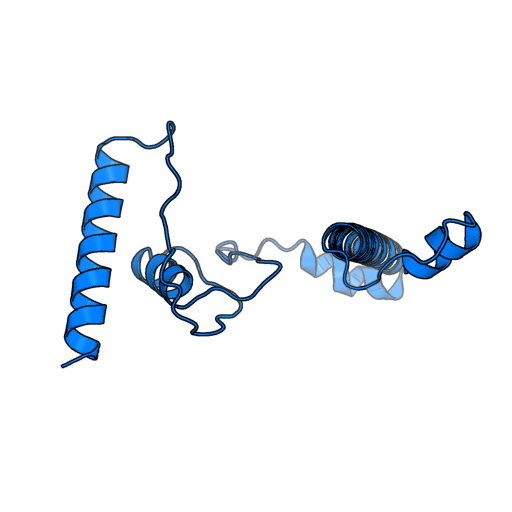CA . THR A 1 89 ? 2.794 -5.979 3.445 1.00 89.12 89 THR A CA 1
ATOM 725 C C . THR A 1 89 ? 3.982 -6.273 4.357 1.00 89.12 89 THR A C 1
ATOM 727 O O . THR A 1 89 ? 4.387 -7.418 4.515 1.00 89.12 89 THR A O 1
ATOM 730 N N . ASN A 1 90 ? 4.57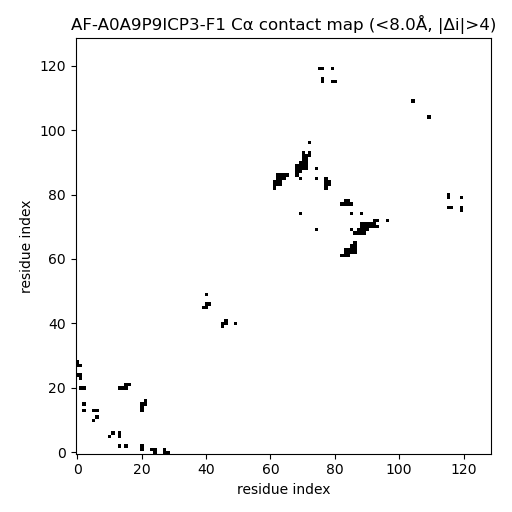7 -5.233 4.941 1.00 90.06 90 ASN A N 1
ATOM 731 C CA . ASN A 1 90 ? 5.634 -5.377 5.948 1.00 90.06 90 ASN A CA 1
ATOM 732 C C . ASN A 1 90 ? 5.095 -5.375 7.388 1.00 90.06 90 ASN A C 1
ATOM 734 O O . ASN A 1 90 ? 5.886 -5.509 8.318 1.00 90.06 90 ASN A O 1
ATOM 738 N N . GLY A 1 91 ? 3.787 -5.156 7.576 1.00 88.56 91 GLY A N 1
ATOM 739 C CA . GLY A 1 91 ? 3.134 -5.170 8.888 1.00 88.56 91 GLY A CA 1
ATOM 740 C C . GLY A 1 91 ? 3.546 -4.052 9.854 1.00 88.56 91 GLY A C 1
ATOM 741 O O . GLY A 1 91 ? 3.082 -4.041 10.989 1.00 88.56 91 GLY A O 1
ATOM 742 N N . ARG A 1 92 ? 4.385 -3.090 9.448 1.00 91.50 92 ARG A N 1
ATOM 743 C CA . ARG A 1 92 ? 4.817 -2.001 10.336 1.00 91.50 92 ARG A CA 1
ATOM 744 C C . ARG A 1 92 ? 3.716 -0.964 10.501 1.00 91.50 92 ARG A C 1
ATOM 746 O O . ARG A 1 92 ? 3.135 -0.505 9.516 1.00 91.50 92 ARG A O 1
ATOM 753 N N . LEU A 1 93 ? 3.482 -0.555 11.742 1.00 90.44 93 LEU A N 1
ATOM 754 C CA . LEU A 1 93 ? 2.647 0.588 12.085 1.00 90.44 93 LEU A CA 1
ATOM 755 C C . LEU A 1 93 ? 3.514 1.853 12.114 1.00 90.44 93 LEU A C 1
ATOM 757 O O . LEU A 1 93 ? 4.583 1.858 12.720 1.00 90.44 93 LEU A O 1
ATOM 761 N N . TYR A 1 94 ? 3.065 2.915 11.447 1.00 88.56 94 TYR A N 1
ATOM 762 C CA . TYR A 1 94 ? 3.745 4.209 11.446 1.00 88.56 94 TYR A CA 1
ATOM 763 C C . TYR A 1 94 ? 2.863 5.245 12.134 1.00 88.56 94 TYR A C 1
ATOM 765 O O . TYR A 1 94 ? 1.701 5.391 11.772 1.00 88.56 94 TYR A O 1
ATOM 773 N N . GLU A 1 95 ? 3.440 5.989 13.074 1.00 87.06 95 GLU A N 1
ATOM 774 C CA . GLU A 1 95 ? 2.738 7.026 13.841 1.00 87.06 95 GLU A CA 1
ATOM 775 C C . GLU A 1 95 ? 2.231 8.174 12.953 1.00 87.06 95 GLU A C 1
ATOM 777 O O . GLU A 1 95 ? 1.133 8.681 13.139 1.00 87.06 95 GLU A O 1
ATOM 782 N N . LYS A 1 96 ? 3.001 8.539 11.922 1.00 89.06 96 LYS A N 1
ATOM 783 C CA . LYS A 1 96 ? 2.692 9.649 11.003 1.00 89.06 96 LYS A CA 1
ATOM 784 C C . LYS A 1 96 ? 1.858 9.226 9.790 1.00 89.06 96 LYS A C 1
ATOM 786 O O . LYS A 1 96 ? 2.028 9.783 8.708 1.00 89.06 96 LYS A O 1
ATOM 791 N N . TRP A 1 97 ? 1.031 8.189 9.916 1.00 91.44 97 TRP A N 1
ATOM 792 C CA . TRP A 1 97 ? 0.183 7.763 8.804 1.00 91.44 97 TRP A CA 1
ATOM 793 C C . TRP A 1 97 ? -0.940 8.777 8.580 1.00 91.44 97 TRP A C 1
ATOM 795 O O . TRP A 1 97 ? -1.704 9.076 9.495 1.00 91.44 97 TRP A O 1
ATOM 805 N N . THR 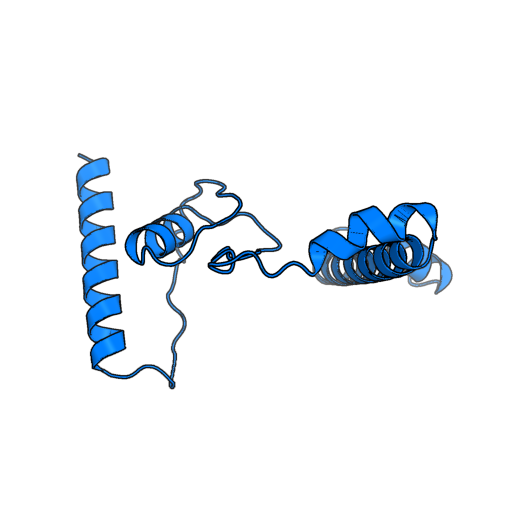A 1 98 ? -1.036 9.306 7.364 1.00 89.88 98 THR A N 1
ATOM 806 C CA . THR A 1 98 ? -2.018 10.327 6.992 1.00 89.88 98 THR A CA 1
ATOM 807 C C . THR A 1 98 ? -2.704 9.971 5.681 1.00 89.88 98 THR A C 1
ATOM 809 O O . THR A 1 98 ? -2.161 9.249 4.841 1.00 89.88 98 THR A O 1
ATOM 812 N N . ILE A 1 99 ? -3.916 10.493 5.511 1.00 84.81 99 ILE A N 1
ATOM 813 C CA . ILE A 1 99 ? -4.646 10.461 4.244 1.00 84.81 99 ILE A CA 1
ATOM 814 C C . ILE A 1 99 ? -4.306 11.762 3.510 1.00 84.81 99 ILE A C 1
ATOM 816 O O . ILE A 1 99 ? -4.339 12.818 4.148 1.00 84.81 99 ILE A O 1
ATOM 820 N N . PRO A 1 100 ? -3.933 11.712 2.220 1.00 84.69 100 PRO A N 1
ATOM 821 C CA . PRO A 1 100 ? -3.660 12.923 1.460 1.00 84.69 100 PRO A CA 1
ATOM 822 C C . PRO A 1 100 ? -4.931 13.763 1.330 1.00 84.69 100 PRO A C 1
ATOM 824 O O . PRO A 1 100 ? -6.024 13.215 1.181 1.00 84.69 100 PRO A O 1
ATOM 827 N N . ASP A 1 101 ? -4.767 15.082 1.357 1.00 84.38 101 ASP A N 1
ATOM 828 C CA . ASP A 1 101 ? -5.844 15.990 0.982 1.00 84.38 101 ASP A CA 1
ATOM 829 C C . ASP A 1 101 ? -6.124 15.850 -0.520 1.00 84.38 101 ASP A C 1
ATOM 831 O O . ASP A 1 101 ? -5.193 15.733 -1.326 1.00 84.38 101 ASP A O 1
ATOM 835 N N . VAL A 1 102 ? -7.402 15.780 -0.882 1.00 85.06 102 VAL A N 1
ATOM 836 C CA . VAL A 1 102 ? -7.852 15.505 -2.248 1.00 85.06 102 VAL A CA 1
ATOM 837 C C . VAL A 1 102 ? -9.035 16.394 -2.604 1.00 85.06 102 VAL A C 1
ATOM 839 O O . VAL A 1 102 ? -10.064 16.390 -1.938 1.00 85.06 102 VAL A O 1
ATOM 842 N N . ASP A 1 103 ? -8.898 17.122 -3.705 1.00 88.12 103 ASP A N 1
ATOM 843 C CA . ASP A 1 103 ? -9.896 18.049 -4.250 1.00 88.12 103 ASP A CA 1
ATOM 844 C C . ASP A 1 103 ? -10.913 17.370 -5.183 1.00 88.12 103 ASP A C 1
ATOM 846 O O . ASP A 1 103 ? -11.972 17.917 -5.481 1.00 88.12 103 ASP A O 1
ATOM 850 N N . TRP A 1 104 ? -10.614 16.152 -5.632 1.00 88.56 104 TRP A N 1
ATOM 851 C CA . TRP A 1 104 ? -11.421 15.404 -6.596 1.00 88.56 104 TRP A CA 1
ATOM 852 C C . TRP A 1 104 ? -12.521 14.539 -5.964 1.00 88.56 104 TRP A C 1
ATOM 854 O O . TRP A 1 104 ? -13.307 13.920 -6.685 1.00 88.56 104 TRP A O 1
ATOM 864 N N . MET A 1 105 ? -12.571 14.432 -4.634 1.00 88.00 105 MET A N 1
ATOM 865 C CA . MET A 1 105 ? -13.496 13.531 -3.948 1.00 88.00 105 MET A CA 1
ATOM 866 C C . MET A 1 105 ? -14.850 14.203 -3.695 1.00 88.00 105 MET A C 1
ATOM 868 O O . MET A 1 105 ? -14.935 15.275 -3.106 1.00 88.00 105 MET A O 1
ATOM 872 N N . THR A 1 106 ? -15.937 13.538 -4.090 1.00 93.38 106 THR A N 1
ATOM 873 C CA . THR A 1 106 ? -17.297 13.987 -3.745 1.00 93.38 106 THR A CA 1
ATOM 874 C C . THR A 1 106 ? -17.585 13.794 -2.253 1.00 93.38 106 THR A C 1
ATOM 876 O O . THR A 1 106 ? -17.018 12.902 -1.617 1.00 93.38 106 THR A O 1
ATOM 879 N N . ASN A 1 107 ? -18.534 14.554 -1.695 1.00 91.25 107 ASN A N 1
ATOM 880 C CA . ASN A 1 107 ? -18.935 14.411 -0.287 1.00 91.25 107 ASN A CA 1
ATOM 881 C C . ASN A 1 107 ? -19.335 12.970 0.068 1.00 91.25 107 ASN A C 1
ATOM 883 O O . ASN A 1 107 ? -18.883 12.443 1.077 1.00 91.25 107 ASN A O 1
ATOM 887 N N . THR A 1 108 ? -20.079 12.287 -0.805 1.00 92.69 108 THR A N 1
ATOM 888 C CA . THR A 1 108 ? -20.482 10.887 -0.595 1.00 92.69 108 THR A CA 1
ATOM 889 C C . THR A 1 108 ? -19.288 9.931 -0.542 1.00 92.69 108 THR A C 1
ATOM 891 O O . THR A 1 108 ? -19.250 9.025 0.290 1.00 92.69 108 THR A O 1
ATOM 894 N N . GLN A 1 109 ? -18.289 10.121 -1.410 1.00 91.19 109 GLN A N 1
ATOM 895 C CA . GLN A 1 109 ? -17.057 9.327 -1.360 1.00 91.19 109 GLN A CA 1
ATOM 896 C C . GLN A 1 109 ? -16.262 9.623 -0.083 1.00 91.19 109 GLN A C 1
ATOM 898 O O . GLN A 1 109 ? -15.747 8.692 0.537 1.00 91.19 109 GLN A O 1
ATOM 903 N N . ALA A 1 110 ? -16.211 10.888 0.340 1.00 90.88 110 ALA A N 1
ATOM 904 C CA . ALA A 1 110 ? -15.547 11.290 1.574 1.00 90.88 110 ALA A CA 1
ATOM 905 C C . ALA A 1 110 ? -16.227 10.681 2.808 1.00 90.88 110 ALA A C 1
ATOM 907 O O . ALA A 1 110 ? -15.540 10.159 3.685 1.00 90.88 110 ALA A O 1
ATOM 908 N N . ASP A 1 111 ? -17.560 10.669 2.857 1.00 91.88 111 ASP A N 1
ATOM 909 C CA . ASP A 1 111 ? -18.336 10.032 3.926 1.00 91.88 111 ASP A CA 1
ATOM 910 C C . ASP A 1 111 ? -18.058 8.525 3.998 1.00 91.88 111 ASP A C 1
ATOM 912 O O . ASP A 1 111 ? -17.793 7.988 5.078 1.00 91.88 111 ASP A O 1
ATOM 916 N N . ALA A 1 112 ? -18.031 7.846 2.846 1.00 91.38 112 ALA A N 1
ATOM 917 C CA . ALA A 1 112 ? -17.695 6.426 2.769 1.00 91.38 112 ALA A CA 1
ATOM 918 C C . ALA A 1 112 ? -16.270 6.145 3.277 1.00 91.38 112 ALA A C 1
ATOM 920 O O . ALA A 1 112 ? -16.058 5.208 4.053 1.00 91.38 112 ALA A O 1
ATOM 921 N N . PHE A 1 113 ? -15.295 6.979 2.900 1.00 91.81 113 PHE A N 1
ATOM 922 C CA . PHE A 1 113 ? -13.930 6.884 3.419 1.00 91.81 113 PHE A CA 1
ATOM 923 C C . PHE A 1 113 ? -13.874 7.138 4.928 1.00 91.81 113 PHE A C 1
ATOM 925 O O . PHE A 1 113 ? -13.235 6.371 5.645 1.00 91.81 113 PHE A O 1
ATOM 932 N N . ARG A 1 114 ? -14.580 8.149 5.450 1.00 92.31 114 ARG A N 1
ATOM 933 C CA . ARG A 1 114 ? -14.636 8.412 6.899 1.00 92.31 114 ARG A CA 1
ATOM 934 C C . ARG A 1 114 ? -15.216 7.227 7.669 1.00 92.31 114 ARG A C 1
ATOM 936 O O . ARG A 1 114 ? -14.624 6.817 8.666 1.00 92.31 114 ARG A O 1
ATOM 943 N N . CYS A 1 115 ? -16.306 6.630 7.186 1.00 94.12 115 CYS A N 1
ATOM 944 C CA . CYS A 1 115 ? -16.896 5.427 7.784 1.00 94.12 115 CYS A CA 1
ATOM 945 C C . CYS A 1 115 ? -15.906 4.245 7.792 1.00 94.12 115 CYS A C 1
ATOM 947 O O . CYS A 1 115 ? -15.752 3.539 8.796 1.00 94.12 115 CYS A O 1
ATOM 949 N N . MET A 1 116 ? -15.157 4.070 6.700 1.00 94.69 116 MET A N 1
ATOM 950 C CA . MET A 1 116 ? -14.116 3.047 6.599 1.00 94.69 116 MET A CA 1
ATOM 951 C C . MET A 1 116 ? -12.992 3.262 7.619 1.00 94.69 116 MET A C 1
ATOM 953 O O . MET A 1 116 ? -12.613 2.326 8.322 1.00 94.69 116 MET A O 1
ATOM 957 N N . ILE A 1 117 ? -12.496 4.494 7.753 1.00 94.00 117 ILE A N 1
ATOM 958 C CA . ILE A 1 117 ? -11.448 4.842 8.721 1.00 94.00 117 ILE A CA 1
ATOM 959 C C . ILE A 1 117 ? -11.934 4.645 10.157 1.00 94.00 117 ILE A C 1
ATOM 961 O O . ILE A 1 117 ? -11.215 4.070 10.972 1.00 94.00 117 ILE A O 1
ATOM 965 N N . GLN A 1 118 ? -13.167 5.045 10.472 1.00 94.50 118 GLN A N 1
ATOM 966 C CA . GLN A 1 118 ? -13.766 4.779 11.782 1.00 94.50 118 GLN A CA 1
ATOM 967 C C . GLN A 1 118 ? -13.821 3.277 12.079 1.00 94.50 118 GLN A C 1
ATOM 969 O O . GLN A 1 118 ? -13.467 2.857 13.179 1.00 94.50 118 GLN A O 1
ATOM 974 N N . THR A 1 119 ? -14.180 2.459 11.087 1.00 95.50 119 THR A N 1
ATOM 975 C CA . THR A 1 119 ? -14.167 0.995 11.215 1.00 95.50 119 THR A CA 1
ATOM 976 C C . THR A 1 119 ? -12.758 0.468 11.498 1.00 95.50 119 THR A C 1
ATOM 978 O O . THR A 1 119 ? -12.579 -0.352 12.394 1.00 95.50 119 THR A O 1
ATOM 981 N N . MET A 1 120 ? -11.739 0.970 10.792 1.00 94.69 120 MET A N 1
ATOM 982 C CA . MET A 1 120 ? -10.341 0.599 11.048 1.00 94.69 120 MET A CA 1
ATOM 983 C C . MET A 1 120 ? -9.902 0.951 12.472 1.00 94.69 120 MET A C 1
ATOM 985 O O . MET A 1 120 ? -9.256 0.140 13.128 1.00 94.69 120 MET A O 1
ATOM 989 N N . ILE A 1 121 ? -10.269 2.139 12.963 1.00 93.62 121 ILE A N 1
ATOM 990 C CA . ILE A 1 121 ? -9.962 2.572 14.332 1.00 93.62 121 ILE A CA 1
ATOM 991 C C . ILE A 1 121 ? -10.582 1.609 15.349 1.00 93.62 121 ILE A C 1
ATOM 993 O O . ILE A 1 121 ? -9.919 1.237 16.317 1.00 93.62 121 ILE A O 1
ATOM 997 N N . GLN A 1 122 ? -11.828 1.181 15.134 1.00 94.06 122 GLN A N 1
ATOM 998 C CA . GLN A 1 122 ? -12.483 0.223 16.027 1.00 94.06 122 GLN A CA 1
ATOM 999 C C . GLN A 1 122 ? -11.809 -1.148 16.007 1.00 94.06 122 GLN A C 1
ATOM 1001 O O . GLN A 1 122 ? -11.606 -1.736 17.066 1.00 94.06 122 GLN A O 1
ATOM 1006 N N . ASP A 1 123 ? -11.413 -1.641 14.835 1.00 92.62 123 ASP A N 1
ATOM 1007 C CA . ASP A 1 123 ? -10.700 -2.917 14.727 1.00 92.62 123 ASP A CA 1
ATOM 1008 C C . ASP A 1 123 ? -9.353 -2.880 15.452 1.00 92.62 123 ASP A C 1
ATOM 1010 O O . ASP A 1 123 ? -9.009 -3.815 16.169 1.00 92.62 123 ASP A O 1
ATOM 1014 N N . ILE A 1 124 ? -8.607 -1.782 15.306 1.00 91.19 124 ILE A N 1
ATOM 1015 C CA . ILE A 1 124 ? -7.326 -1.599 15.995 1.00 91.19 124 ILE A CA 1
ATOM 1016 C C . ILE A 1 124 ? -7.537 -1.563 17.508 1.00 91.19 124 ILE A C 1
ATOM 1018 O O . ILE A 1 124 ? -6.813 -2.233 18.234 1.00 91.19 124 ILE A O 1
ATOM 1022 N N . ARG A 1 125 ? -8.548 -0.830 17.991 1.00 91.38 125 ARG A N 1
ATOM 1023 C CA . ARG A 1 125 ? -8.882 -0.782 19.423 1.00 91.38 125 ARG A CA 1
ATOM 1024 C C . ARG A 1 125 ? -9.229 -2.161 19.975 1.00 91.38 125 ARG A C 1
ATOM 1026 O O . ARG A 1 125 ? -8.755 -2.505 21.048 1.00 91.38 125 ARG A O 1
ATOM 1033 N N . LYS A 1 126 ? -10.010 -2.954 19.236 1.00 90.94 126 LYS A N 1
ATOM 1034 C CA . LYS A 1 126 ? -10.367 -4.326 19.627 1.00 90.94 126 LYS A CA 1
ATOM 1035 C C . LYS A 1 126 ? -9.171 -5.271 19.672 1.00 90.94 126 LYS A C 1
ATOM 1037 O O . LYS A 1 126 ? -9.200 -6.204 20.451 1.00 90.94 126 LYS A O 1
ATOM 1042 N N . ALA A 1 127 ? -8.155 -5.056 18.839 1.00 84.38 127 ALA A N 1
ATOM 1043 C CA . ALA A 1 127 ? -6.963 -5.903 18.802 1.00 84.38 127 ALA A CA 1
ATOM 1044 C C . ALA A 1 127 ? -5.941 -5.590 19.914 1.00 84.38 127 ALA A C 1
ATOM 1046 O O . ALA A 1 127 ? -4.966 -6.321 20.059 1.00 84.38 127 ALA A O 1
ATOM 1047 N N . ILE A 1 128 ? -6.123 -4.482 20.643 1.00 77.44 128 ILE A N 1
ATOM 1048 C CA . ILE A 1 128 ? -5.243 -4.042 21.741 1.00 77.44 128 ILE A CA 1
ATOM 1049 C C . ILE A 1 128 ? -5.794 -4.472 23.117 1.00 77.44 128 ILE A C 1
ATOM 1051 O O . ILE A 1 128 ? -5.052 -4.451 24.096 1.00 77.44 128 ILE A O 1
ATOM 1055 N N . ILE A 1 129 ? -7.071 -4.864 23.186 1.00 52.19 129 ILE A N 1
ATOM 1056 C CA . ILE A 1 129 ? -7.746 -5.405 24.379 1.00 52.19 129 ILE A CA 1
ATOM 1057 C C . ILE A 1 129 ? -7.651 -6.929 24.344 1.00 52.19 129 ILE A C 1
ATOM 1059 O O . ILE A 1 129 ? -7.375 -7.515 25.412 1.00 52.19 129 ILE A O 1
#

Sequence (129 aa):
SVEKHLRFLKIPNPNPESPAIRQIDKLARYFFTCRDLARIARKPDYRLLLSRVDQPYKPAPRAIGCSKSACYLCDLLIRKHGRYIVSHTNGRLYEKWTIPDVDWMTNTQADAFRCMIQTMIQDIRKAII

Foldseek 3Di:
DVVVVCVVVVPPDDPCPPPVVVVVVVVVVVVVVVVVVVVQCPDPVCVVVCVCVPVQPVVHQLEDDDPDAAEQVRQLLQVLVVSYHYPHHPPHDDPPDDDDDDPPDDPVRVVVSVVSVVVVVVVVVVVVD

Secondary structure (DSSP, 8-state):
-HHHHHHHTT-S---TT-HHHHHHHHHHHHHHHHHHHHHHHTSHHHHHHHTTTTS--SS---EE--SSPBPHHHHHHHHHH-S-EES-B-----TT--PPP-SS--HHHHHHHHHHHHHHHHHHHHHH-

Mean predicted aligned error: 13.19 Å

Solvent-accessible surface area (backbone atoms only — not comparable to full-atom values): 7896 Å² total; per-residue (Å²): 110,55,66,63,52,40,54,72,68,66,53,80,82,74,58,75,84,37,68,66,54,47,50,53,35,50,53,52,50,52,52,49,51,54,51,48,51,57,53,47,57,68,35,74,90,38,35,73,66,52,64,55,70,74,52,77,52,84,76,63,78,46,55,56,86,63,103,58,64,33,38,34,64,57,45,50,50,38,56,73,68,65,70,45,42,70,87,47,68,70,65,46,79,63,92,85,70,77,80,81,90,69,91,86,64,50,70,69,57,50,51,53,49,51,54,50,51,54,50,51,54,51,54,54,54,61,73,74,107